Protein AF-A0A5E4KJ39-F1 (afdb_monomer)

pLDDT: mean 72.3, std 11.38, range [36.47, 91.31]

Radius of gyration: 38.6 Å; Cα contacts (8 Å, |Δi|>4): 71; chains: 1; bounding box: 82×32×101 Å

Sequence (157 aa):
MAKGKRGRPRSQKTPERIRRYRTNNPTISMVGTPARKKILDTVRGNRSYGKVFDDIMSGALKPAEEILKTLDEAVKDSQAKDKIIQEKDERIKELESELENRTITCPCVFCGEEMIVFANGPAVEVIRKELKSRGWGHPECRERAKSRRRDGGRMWG

Nearest PDB structures (foldseek):
  8glv-assembly1_Ks  TM=3.005E-01  e=4.485E+00  Chlamydomonas reinhardtii

Foldseek 3Di:
DDDDDDDDPDPDDDDPVVVVVCVVVPDDDDDDDPVRVVLLCQQQPPHDSVVVVVCVVVVVDDSVVSSVVVVVVVVVVVVVVVVVVVVVVVVVVVVVVVQVVQWDWDAQLQPRDIDTDGHDPPCNVVCVVVCVVPRHHDPVSVVVVVVVVVVPPDDDD

Structure (mmCIF, N/CA/C/O backbone):
data_AF-A0A5E4KJ39-F1
#
_entry.id   AF-A0A5E4KJ39-F1
#
loop_
_atom_site.group_PDB
_atom_site.id
_atom_site.type_symbol
_atom_site.label_atom_id
_atom_site.label_alt_id
_atom_site.label_comp_id
_atom_site.label_asym_id
_atom_site.label_entity_id
_atom_site.label_seq_id
_atom_site.pdbx_PDB_ins_code
_atom_site.Cartn_x
_atom_site.Cartn_y
_atom_site.Cartn_z
_atom_site.occupancy
_atom_site.B_iso_or_equiv
_atom_site.auth_seq_id
_atom_site.auth_comp_id
_atom_site.auth_asym_id
_atom_site.auth_atom_id
_atom_site.pdbx_PDB_model_num
ATOM 1 N N . MET A 1 1 ? 36.112 -12.984 35.602 1.00 44.28 1 MET A N 1
ATOM 2 C CA . MET A 1 1 ? 35.010 -12.129 36.104 1.00 44.28 1 MET A CA 1
ATOM 3 C C . MET A 1 1 ? 33.736 -12.966 36.197 1.00 44.28 1 MET A C 1
ATOM 5 O O . MET A 1 1 ? 33.216 -13.382 35.170 1.00 44.28 1 MET A O 1
ATOM 9 N N . ALA A 1 2 ? 33.289 -13.307 37.409 1.00 44.31 2 ALA A N 1
ATOM 10 C CA . ALA A 1 2 ? 32.154 -14.207 37.632 1.00 44.31 2 ALA A CA 1
ATOM 11 C C . ALA A 1 2 ? 30.815 -13.444 37.590 1.00 44.31 2 ALA A C 1
ATOM 13 O O . ALA A 1 2 ? 30.627 -12.470 38.315 1.00 44.31 2 ALA A O 1
ATOM 14 N N . LYS A 1 3 ? 29.874 -13.885 36.743 1.00 49.22 3 LYS A N 1
ATOM 15 C CA . LYS A 1 3 ? 28.508 -13.340 36.670 1.00 49.22 3 LYS A CA 1
ATOM 16 C C . LYS A 1 3 ? 27.693 -13.836 37.872 1.00 49.22 3 LYS A C 1
ATOM 18 O O . LYS A 1 3 ? 27.313 -15.003 37.926 1.00 49.22 3 LYS A O 1
ATOM 23 N N . GLY A 1 4 ? 27.431 -12.948 38.830 1.00 51.03 4 GLY A N 1
ATOM 24 C CA . GLY A 1 4 ? 26.588 -13.225 39.995 1.00 51.03 4 GLY A CA 1
ATOM 25 C C . GLY A 1 4 ? 25.156 -13.602 39.596 1.00 51.03 4 GLY A C 1
ATOM 26 O O . GLY A 1 4 ? 24.489 -12.881 38.851 1.00 51.03 4 GLY A O 1
ATOM 27 N N . LYS A 1 5 ? 24.675 -14.747 40.093 1.00 54.66 5 LYS A N 1
ATOM 28 C CA . LYS A 1 5 ? 23.286 -15.200 39.937 1.00 54.66 5 LYS A CA 1
ATOM 29 C C . LYS A 1 5 ? 22.372 -14.285 40.764 1.00 54.66 5 LYS A C 1
ATOM 31 O O . LYS A 1 5 ? 22.449 -14.288 41.989 1.00 54.66 5 LYS A O 1
ATOM 36 N N . ARG A 1 6 ? 21.501 -13.506 40.110 1.00 58.09 6 ARG A N 1
ATOM 37 C CA . ARG A 1 6 ? 20.459 -12.711 40.785 1.00 58.09 6 ARG A CA 1
ATOM 38 C C . ARG A 1 6 ? 19.444 -13.675 41.408 1.00 58.09 6 ARG A C 1
ATOM 40 O O . ARG A 1 6 ? 18.743 -14.379 40.683 1.00 58.09 6 ARG A O 1
ATOM 47 N N . GLY A 1 7 ? 19.402 -13.748 42.738 1.00 52.62 7 GLY A N 1
ATOM 48 C CA . GLY A 1 7 ? 18.402 -14.533 43.461 1.00 52.62 7 GLY A CA 1
ATOM 49 C C . GLY A 1 7 ? 16.985 -14.076 43.102 1.00 52.62 7 GLY A C 1
ATOM 50 O O . GLY A 1 7 ? 16.731 -12.879 42.976 1.00 52.62 7 GLY A O 1
ATOM 51 N N . ARG A 1 8 ? 16.057 -15.023 42.910 1.00 58.62 8 ARG A N 1
ATOM 52 C CA . ARG A 1 8 ? 14.633 -14.701 42.739 1.00 58.62 8 ARG A CA 1
ATOM 53 C C . ARG A 1 8 ? 14.137 -14.001 44.014 1.00 58.62 8 ARG A C 1
ATOM 55 O O . ARG A 1 8 ? 14.426 -14.504 45.102 1.00 58.62 8 ARG A O 1
ATOM 62 N N . PRO A 1 9 ? 13.402 -12.879 43.921 1.00 61.97 9 PRO A N 1
ATOM 63 C CA . PRO A 1 9 ? 12.840 -12.247 45.107 1.00 61.97 9 PRO A CA 1
ATOM 64 C C . PRO A 1 9 ? 11.917 -13.243 45.821 1.00 61.97 9 PRO A C 1
ATOM 66 O O . PRO A 1 9 ? 11.101 -13.910 45.181 1.00 61.97 9 PRO A O 1
ATOM 69 N N . ARG A 1 10 ? 12.072 -13.371 47.148 1.00 61.47 10 ARG A N 1
ATOM 70 C CA . ARG A 1 10 ? 11.154 -14.146 47.999 1.00 61.47 10 ARG A CA 1
ATOM 71 C C . ARG A 1 10 ? 9.735 -13.657 47.717 1.00 61.47 10 ARG A C 1
ATOM 73 O O . ARG A 1 10 ? 9.493 -12.454 47.791 1.00 61.47 10 ARG A O 1
ATOM 80 N N . SER A 1 11 ? 8.812 -14.567 47.401 1.00 63.06 11 SER A N 1
ATOM 81 C CA . SER A 1 11 ? 7.401 -14.219 47.232 1.00 63.06 11 SER A CA 1
ATOM 82 C C . SER A 1 11 ? 6.917 -13.556 48.520 1.00 63.06 11 SER A C 1
ATOM 84 O O . SER A 1 11 ? 6.782 -14.224 49.549 1.00 63.06 11 SER A O 1
ATOM 86 N N . GLN A 1 12 ? 6.715 -12.241 48.500 1.00 70.56 12 GLN A N 1
ATOM 87 C CA . GLN A 1 12 ? 6.124 -11.548 49.635 1.00 70.56 12 GLN A CA 1
ATOM 88 C C . GLN A 1 12 ? 4.741 -12.161 49.872 1.00 70.56 12 GLN A C 1
ATOM 90 O O . GLN A 1 12 ? 3.916 -12.219 48.956 1.00 70.56 12 GLN A O 1
ATOM 95 N N . LYS A 1 13 ? 4.510 -12.685 51.083 1.00 74.75 13 LYS A N 1
ATOM 96 C CA . LYS A 1 13 ? 3.198 -13.209 51.478 1.00 74.75 13 LYS A CA 1
ATOM 97 C C . LYS A 1 13 ? 2.176 -12.098 51.271 1.00 74.75 13 LYS A C 1
ATOM 99 O O . LYS A 1 13 ? 2.324 -11.010 51.822 1.00 74.75 13 LYS A O 1
ATOM 104 N N . THR A 1 14 ? 1.164 -12.367 50.453 1.00 77.81 14 THR A N 1
ATOM 105 C CA . THR A 1 14 ? 0.115 -11.389 50.174 1.00 77.81 14 THR A CA 1
ATOM 106 C C . THR A 1 14 ? -0.638 -11.088 51.477 1.00 77.81 14 THR A C 1
ATOM 108 O O . THR A 1 14 ? -1.081 -12.035 52.127 1.00 77.81 14 THR A O 1
ATOM 111 N N . PRO A 1 15 ? -0.786 -9.812 51.875 1.00 84.81 15 PRO A N 1
ATOM 112 C CA . PRO A 1 15 ? -1.519 -9.425 53.077 1.00 84.81 15 PRO A CA 1
ATOM 113 C C . PRO A 1 15 ? -2.922 -10.042 53.157 1.00 84.81 15 PRO A C 1
ATOM 115 O O . PRO A 1 15 ? -3.645 -10.086 52.158 1.00 84.81 15 PRO A O 1
ATOM 118 N N . GLU A 1 16 ? -3.345 -10.443 54.359 1.00 83.56 16 GLU A N 1
ATOM 119 C CA . GLU A 1 16 ? -4.618 -11.144 54.601 1.00 83.56 16 GLU A CA 1
ATOM 120 C C . GLU A 1 16 ? -5.837 -10.352 54.096 1.00 83.56 16 GLU A C 1
ATOM 122 O O . GLU A 1 16 ? -6.777 -10.917 53.538 1.00 83.56 16 GLU A O 1
ATOM 127 N N . ARG A 1 17 ? -5.788 -9.016 54.201 1.00 83.94 17 ARG A N 1
ATOM 128 C CA . ARG A 1 17 ? -6.818 -8.107 53.671 1.00 83.94 17 ARG A CA 1
ATOM 129 C C . ARG A 1 17 ? -6.985 -8.238 52.155 1.00 83.94 17 ARG A C 1
ATOM 131 O O . ARG A 1 17 ? -8.108 -8.282 51.664 1.00 83.94 17 ARG A O 1
ATOM 138 N N . ILE A 1 18 ? -5.876 -8.327 51.421 1.00 79.88 18 ILE A N 1
ATOM 139 C CA . ILE A 1 18 ? -5.885 -8.496 49.960 1.00 79.88 18 ILE A CA 1
ATOM 140 C C . ILE A 1 18 ? -6.415 -9.886 49.607 1.00 79.88 18 ILE A C 1
ATOM 142 O O . ILE A 1 18 ? -7.159 -10.039 48.642 1.00 79.88 18 ILE A O 1
ATOM 146 N N . ARG A 1 19 ? -6.076 -10.891 50.417 1.00 79.88 19 ARG A N 1
ATOM 147 C CA . ARG A 1 19 ? -6.578 -12.256 50.272 1.00 79.88 19 ARG A CA 1
ATOM 148 C C . ARG A 1 19 ? -8.102 -12.314 50.407 1.00 79.88 19 ARG A C 1
ATOM 150 O O . ARG A 1 19 ? -8.754 -12.754 49.470 1.00 79.88 19 ARG A O 1
ATOM 157 N N . ARG A 1 20 ? -8.664 -11.770 51.496 1.00 80.88 20 ARG A N 1
ATOM 158 C CA . ARG A 1 20 ? -10.123 -11.675 51.715 1.00 80.88 20 ARG A CA 1
ATOM 159 C C . ARG A 1 20 ? -10.830 -10.924 50.589 1.00 80.88 20 ARG A C 1
ATOM 161 O O . ARG A 1 20 ? -11.865 -11.373 50.112 1.00 80.88 20 ARG A O 1
ATOM 168 N N . TYR A 1 21 ? -10.252 -9.811 50.133 1.00 82.25 21 TYR A N 1
ATOM 169 C CA . TYR A 1 21 ? -10.810 -9.045 49.020 1.00 82.25 21 TYR A CA 1
ATOM 170 C C . TYR A 1 21 ? -10.884 -9.874 47.733 1.00 82.25 21 TYR A C 1
ATOM 172 O O . TYR A 1 21 ? -11.928 -9.883 47.093 1.00 82.25 21 TYR A O 1
ATOM 180 N N . ARG A 1 22 ? -9.816 -10.604 47.384 1.00 78.44 22 ARG A N 1
ATOM 181 C CA . ARG A 1 22 ? -9.782 -11.483 46.201 1.00 78.44 22 ARG A CA 1
ATOM 182 C C . ARG A 1 22 ? -10.728 -12.676 46.313 1.00 78.44 22 ARG A C 1
ATOM 184 O O . ARG A 1 22 ? -11.262 -13.098 45.297 1.00 78.44 22 ARG A O 1
ATOM 191 N N . THR A 1 23 ? -10.942 -13.205 47.517 1.00 80.44 23 THR A N 1
ATOM 192 C CA . THR A 1 23 ? -11.939 -14.262 47.746 1.00 80.44 23 THR A CA 1
ATOM 193 C C . THR A 1 23 ? -13.353 -13.752 47.469 1.00 80.44 23 THR A C 1
ATOM 195 O O . THR A 1 23 ? -14.135 -14.447 46.833 1.00 80.44 23 THR A O 1
ATOM 198 N N . ASN A 1 24 ? -13.660 -12.523 47.893 1.00 82.44 24 ASN A N 1
ATOM 199 C CA . ASN A 1 24 ? -14.982 -11.918 47.706 1.00 82.44 24 ASN A CA 1
ATOM 200 C C . ASN A 1 24 ? -15.163 -11.262 46.324 1.00 82.44 24 ASN A C 1
ATOM 202 O O . ASN A 1 24 ? -16.286 -10.989 45.921 1.00 82.44 24 ASN A O 1
ATOM 206 N N . ASN A 1 25 ? -14.066 -10.996 45.609 1.00 79.19 25 ASN A N 1
ATOM 207 C CA . ASN A 1 25 ? -14.038 -10.382 44.282 1.00 79.19 25 ASN A CA 1
ATOM 208 C C . ASN A 1 25 ? -13.111 -11.215 43.383 1.00 79.19 25 ASN A C 1
ATOM 210 O O . ASN A 1 25 ? -11.956 -10.822 43.156 1.00 79.19 25 ASN A O 1
ATOM 214 N N . PRO A 1 26 ? -13.563 -12.399 42.927 1.00 77.06 26 PRO A N 1
ATOM 215 C CA . PRO A 1 26 ? -12.738 -13.272 42.109 1.00 77.06 26 PRO A CA 1
ATOM 216 C C . PRO A 1 26 ? -12.306 -12.537 40.841 1.00 77.06 26 PRO A C 1
ATOM 218 O O . PRO A 1 26 ? -13.103 -11.900 40.156 1.00 77.06 26 PRO A O 1
ATOM 221 N N . THR A 1 27 ? -11.013 -12.609 40.528 1.00 72.88 27 THR A N 1
ATOM 222 C CA . THR A 1 27 ? -10.492 -12.029 39.290 1.00 72.88 27 THR A CA 1
ATOM 223 C C . THR A 1 27 ? -10.962 -12.886 38.123 1.00 72.88 27 THR A C 1
ATOM 225 O O . THR A 1 27 ? -10.461 -13.991 37.924 1.00 72.88 27 THR A O 1
ATOM 228 N N . ILE A 1 28 ? -11.923 -12.381 37.354 1.00 72.06 28 ILE A N 1
ATOM 229 C CA . ILE A 1 28 ? -12.364 -13.026 36.120 1.00 72.06 28 ILE A CA 1
ATOM 230 C C . ILE A 1 28 ? -11.359 -12.647 35.035 1.00 72.06 28 ILE A C 1
ATOM 232 O O . ILE A 1 28 ? -11.301 -11.502 34.590 1.00 72.06 28 ILE A O 1
ATOM 236 N N . SER A 1 29 ? -10.530 -13.604 34.631 1.00 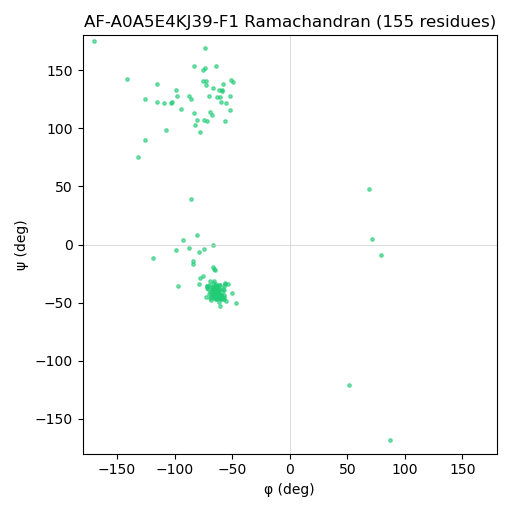66.75 29 SER A N 1
ATOM 237 C CA . SER A 1 29 ? -9.677 -13.464 33.458 1.00 66.75 29 SER A CA 1
ATOM 238 C C . SER A 1 29 ? -10.353 -14.141 32.272 1.00 66.75 29 SER A C 1
ATOM 240 O O . SER A 1 29 ? -10.750 -15.301 32.330 1.00 66.75 29 SER A O 1
ATOM 242 N N . MET A 1 30 ? -10.488 -13.406 31.173 1.00 69.38 30 MET A N 1
ATOM 243 C CA . MET A 1 30 ? -10.907 -13.976 29.900 1.00 69.38 30 MET A CA 1
ATOM 244 C C . MET A 1 30 ? -9.674 -14.106 29.014 1.00 69.38 30 MET A C 1
ATOM 246 O O . MET A 1 30 ? -8.997 -13.117 28.726 1.00 69.38 30 MET A O 1
ATOM 250 N N . VAL A 1 31 ? -9.382 -15.325 28.562 1.00 71.31 31 VAL A N 1
ATOM 251 C CA . VAL A 1 31 ? -8.365 -15.543 27.531 1.00 71.31 31 VAL A CA 1
ATOM 252 C C . VAL A 1 31 ? -8.990 -15.179 26.188 1.00 71.31 31 VAL A C 1
ATOM 254 O O . VAL A 1 31 ? -9.743 -15.948 25.595 1.00 71.31 31 VAL A O 1
ATOM 257 N N . GLY A 1 32 ? -8.732 -13.956 25.732 1.00 71.31 32 GLY A N 1
ATOM 258 C CA . GLY A 1 32 ? -9.137 -13.516 24.402 1.00 71.31 32 GLY A CA 1
ATOM 259 C C . GLY A 1 32 ? -8.238 -14.123 23.326 1.00 71.31 32 GLY A C 1
ATOM 260 O O . GLY A 1 32 ? -7.020 -14.184 23.494 1.00 71.31 32 GLY A O 1
ATOM 261 N N . THR A 1 33 ? -8.816 -14.523 22.190 1.00 82.69 33 THR A N 1
ATOM 262 C CA . THR A 1 33 ? -8.012 -14.787 20.989 1.00 82.69 33 THR A CA 1
ATOM 263 C C . THR A 1 33 ? -7.343 -13.484 20.523 1.00 82.69 33 THR A C 1
ATOM 265 O O . THR A 1 33 ? -7.887 -12.397 20.758 1.00 82.69 33 THR A O 1
ATOM 268 N N . PRO A 1 34 ? -6.197 -13.545 19.820 1.00 80.06 34 PRO A N 1
ATOM 269 C CA . PRO A 1 34 ? -5.531 -12.349 19.298 1.00 80.06 34 PRO A CA 1
ATOM 270 C C . PRO A 1 34 ? -6.455 -11.464 18.449 1.00 80.06 34 PRO A C 1
ATOM 272 O O . PRO A 1 34 ? -6.369 -10.241 18.510 1.00 80.06 34 PRO A O 1
ATOM 275 N N . ALA A 1 35 ? -7.383 -12.079 17.707 1.00 74.50 35 ALA A N 1
ATOM 276 C CA . ALA A 1 35 ? -8.391 -11.376 16.917 1.00 74.50 35 ALA A CA 1
ATOM 277 C C . ALA A 1 35 ? -9.364 -10.561 17.788 1.00 74.50 35 ALA A C 1
ATOM 279 O O . ALA A 1 35 ? -9.588 -9.384 17.521 1.00 74.50 35 ALA A O 1
ATOM 280 N N . ARG A 1 36 ? -9.892 -11.147 18.873 1.00 74.75 36 ARG A N 1
ATOM 281 C CA . ARG A 1 36 ? -10.790 -10.437 19.803 1.00 74.75 36 ARG A CA 1
ATOM 282 C C . ARG A 1 36 ? -10.086 -9.283 20.500 1.00 74.75 36 ARG A C 1
ATOM 284 O O . ARG A 1 36 ? -10.687 -8.231 20.674 1.00 74.75 36 ARG A O 1
ATOM 291 N N . LYS A 1 37 ? -8.811 -9.467 20.855 1.00 80.19 37 LYS A N 1
ATOM 292 C CA . LYS A 1 37 ? -7.999 -8.397 21.438 1.00 80.19 37 LYS A CA 1
ATOM 293 C C . LYS A 1 37 ? -7.848 -7.223 20.470 1.00 80.19 37 LYS A C 1
ATOM 295 O O . LYS A 1 37 ? -8.071 -6.097 20.885 1.00 80.19 37 LYS A O 1
ATOM 300 N N . LYS A 1 38 ? -7.550 -7.488 19.193 1.00 80.69 38 LYS A 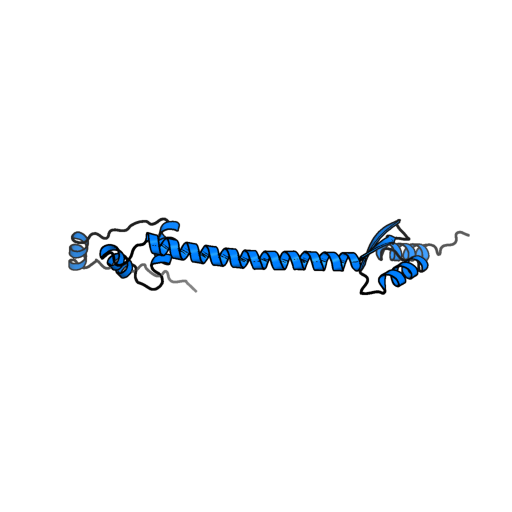N 1
ATOM 301 C CA . LYS A 1 38 ? -7.464 -6.437 18.166 1.00 80.69 38 LYS A CA 1
ATOM 302 C C . LYS A 1 38 ? -8.757 -5.631 18.059 1.00 80.69 38 LYS A C 1
ATOM 304 O O . LYS A 1 38 ? -8.690 -4.415 18.090 1.00 80.69 38 LYS A O 1
ATOM 309 N N . ILE A 1 39 ? -9.912 -6.297 18.009 1.00 79.00 39 ILE A N 1
ATOM 310 C CA . ILE A 1 39 ? -11.219 -5.619 17.945 1.00 79.00 39 ILE A CA 1
ATOM 311 C C . ILE A 1 39 ? -11.435 -4.735 19.179 1.00 79.00 39 ILE A C 1
ATOM 313 O O . ILE A 1 39 ? -11.815 -3.574 19.059 1.00 79.00 39 ILE A O 1
ATOM 317 N N . LEU A 1 40 ? -11.152 -5.268 20.368 1.00 77.69 40 LEU A N 1
ATOM 318 C CA . LEU A 1 40 ? -11.245 -4.515 21.617 1.00 77.69 40 LEU A CA 1
ATOM 319 C C . LEU A 1 40 ? -10.292 -3.317 21.648 1.00 77.69 40 LEU A C 1
ATOM 321 O O . LEU A 1 40 ? -10.677 -2.266 22.143 1.00 77.69 40 LEU A O 1
ATOM 325 N N . ASP A 1 41 ? -9.078 -3.460 21.119 1.00 82.69 41 ASP A N 1
ATOM 326 C CA . ASP A 1 41 ? -8.097 -2.377 21.031 1.00 82.69 41 ASP A CA 1
ATOM 327 C C . ASP A 1 41 ? -8.550 -1.284 20.054 1.00 82.69 41 ASP A C 1
ATOM 329 O O . ASP A 1 41 ? -8.419 -0.101 20.368 1.00 82.69 41 ASP A O 1
ATOM 333 N N . THR A 1 42 ? -9.159 -1.666 18.928 1.00 82.38 42 THR A N 1
ATOM 334 C CA . THR A 1 42 ? -9.760 -0.733 17.967 1.00 82.38 42 THR A CA 1
ATOM 335 C C . THR A 1 42 ? -10.895 0.070 18.604 1.00 82.38 42 THR A C 1
ATOM 337 O O . THR A 1 42 ? -10.883 1.294 18.538 1.00 82.38 42 THR A O 1
ATOM 340 N N . VAL A 1 43 ? -11.836 -0.594 19.284 1.00 79.25 43 VAL A N 1
ATOM 341 C CA . VAL A 1 43 ? -12.967 0.071 19.964 1.00 79.25 43 VAL A CA 1
ATOM 342 C C . VAL A 1 43 ? -12.487 0.929 21.143 1.00 79.25 43 VAL A C 1
ATOM 344 O O . VAL A 1 43 ? -13.005 2.012 21.423 1.00 79.25 43 VAL A O 1
ATOM 347 N N . ARG A 1 44 ? -11.461 0.463 21.859 1.00 83.00 44 ARG A N 1
ATOM 348 C CA . ARG A 1 44 ? -10.900 1.164 23.015 1.00 83.00 44 ARG A CA 1
ATOM 349 C C . ARG A 1 44 ? -10.227 2.475 22.622 1.00 83.00 44 ARG A C 1
ATOM 351 O O . ARG A 1 44 ? -10.400 3.471 23.336 1.00 83.00 44 ARG A O 1
ATOM 358 N N . GLY A 1 45 ? -9.433 2.470 21.552 1.00 82.12 45 GLY A N 1
ATOM 359 C CA . GLY A 1 45 ? -8.554 3.583 21.205 1.00 82.12 45 GLY A CA 1
ATOM 360 C C . GLY A 1 45 ? -7.687 3.992 22.403 1.00 82.12 45 GLY A C 1
ATOM 361 O O . GLY A 1 45 ? -6.978 3.170 22.985 1.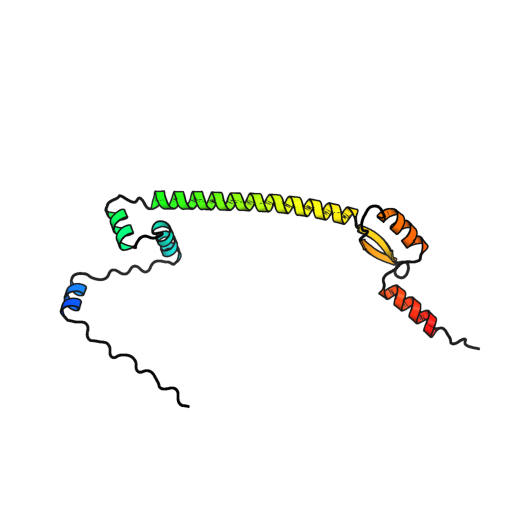00 82.12 45 GLY A O 1
ATOM 362 N N . ASN A 1 46 ? -7.805 5.251 22.835 1.00 85.38 46 ASN A N 1
ATOM 363 C CA . ASN A 1 46 ? -7.023 5.812 23.947 1.00 85.38 46 ASN A CA 1
ATOM 364 C C . ASN A 1 46 ? -7.641 5.611 25.347 1.00 85.38 46 ASN A C 1
ATOM 366 O O . ASN A 1 46 ? -7.047 6.016 26.347 1.00 85.38 46 ASN A O 1
ATOM 370 N N . ARG A 1 47 ? -8.835 5.014 25.461 1.00 84.00 47 ARG A N 1
ATOM 371 C CA . ARG A 1 47 ? -9.520 4.821 26.755 1.00 84.00 47 ARG A CA 1
ATOM 372 C C . ARG A 1 47 ? -8.858 3.716 27.580 1.00 84.00 47 ARG A C 1
ATOM 374 O O . ARG A 1 47 ? -8.009 2.985 27.083 1.00 84.00 47 ARG A O 1
ATOM 381 N N . SER A 1 48 ? -9.213 3.554 28.853 1.00 84.06 48 SER A N 1
ATOM 382 C CA . SER A 1 48 ? -8.882 2.333 29.607 1.00 84.06 48 SER A CA 1
ATOM 383 C C . SER A 1 48 ? -9.928 1.250 29.320 1.00 84.06 48 SER A C 1
ATOM 385 O O . SER A 1 48 ? -11.073 1.581 29.023 1.00 84.06 48 SER A O 1
ATOM 387 N N . TYR A 1 49 ? -9.578 -0.039 29.430 1.00 79.75 49 TYR A N 1
ATOM 388 C CA . TYR A 1 49 ? -10.580 -1.106 29.268 1.00 79.75 49 TYR A CA 1
ATOM 389 C C . TYR A 1 49 ? -11.728 -0.966 30.268 1.00 79.75 49 TYR A C 1
ATOM 391 O O . TYR A 1 49 ? -12.868 -1.167 29.880 1.00 79.75 49 TYR A O 1
ATOM 399 N N . GLY A 1 50 ? -11.438 -0.574 31.516 1.00 80.50 50 GLY A N 1
ATOM 400 C CA . GLY A 1 50 ? -12.470 -0.339 32.530 1.00 80.50 50 GLY A CA 1
ATOM 401 C C . GLY A 1 50 ? -13.507 0.677 32.060 1.00 80.50 50 GLY A C 1
ATOM 402 O O . GLY A 1 50 ? -14.687 0.365 32.043 1.00 80.50 50 GLY A O 1
ATOM 403 N N . LYS A 1 51 ? -13.055 1.823 31.532 1.00 80.94 51 LYS A N 1
ATOM 404 C CA . LYS A 1 51 ? -13.956 2.850 31.000 1.00 80.94 51 LYS A CA 1
ATOM 405 C C . LYS A 1 51 ? -14.777 2.351 29.808 1.00 80.94 51 LYS A C 1
ATOM 407 O O . LYS A 1 51 ? -15.957 2.636 29.727 1.00 80.94 51 LYS A O 1
ATOM 412 N N . VAL A 1 52 ? -14.174 1.566 28.914 1.00 82.56 52 VAL A N 1
ATOM 413 C CA . VAL A 1 52 ? -14.902 0.959 27.785 1.00 82.56 52 VAL A CA 1
ATOM 414 C C . VAL A 1 52 ? -15.965 -0.023 28.279 1.00 82.56 52 VAL A C 1
ATOM 416 O O . VAL A 1 52 ? -17.069 -0.032 27.751 1.00 82.56 52 VAL A O 1
ATOM 419 N N . PHE A 1 53 ? -15.663 -0.834 29.295 1.00 80.06 53 PHE A N 1
ATOM 420 C CA . PHE A 1 53 ? -16.649 -1.727 29.902 1.00 80.06 53 PHE A CA 1
ATOM 421 C C . PHE A 1 53 ? -17.772 -0.950 30.589 1.00 80.06 53 PHE A C 1
ATOM 423 O O . PHE A 1 53 ? -18.929 -1.305 30.394 1.00 80.06 53 PHE A O 1
ATOM 430 N N . ASP A 1 54 ? -17.461 0.119 31.320 1.00 83.69 54 ASP A N 1
ATOM 431 C CA . ASP A 1 54 ? -18.470 0.983 31.939 1.00 83.69 54 ASP A CA 1
ATOM 432 C C . ASP A 1 54 ? -19.366 1.642 30.875 1.00 83.69 54 ASP A C 1
ATOM 434 O O . ASP A 1 54 ? -20.589 1.659 31.015 1.00 83.69 54 ASP A O 1
ATOM 438 N N . ASP A 1 55 ? -18.785 2.107 29.765 1.00 82.81 55 ASP A N 1
ATOM 439 C CA . ASP A 1 55 ? -19.513 2.698 28.634 1.00 82.81 55 ASP A CA 1
ATOM 440 C C . ASP A 1 55 ? -20.413 1.654 27.924 1.00 82.81 55 ASP A C 1
ATOM 442 O O . ASP A 1 55 ? -21.529 1.967 27.505 1.00 82.81 55 ASP A O 1
ATOM 446 N N . ILE A 1 56 ? -19.965 0.395 27.820 1.00 82.25 56 ILE A N 1
ATOM 447 C CA . ILE A 1 56 ? -20.764 -0.722 27.280 1.00 82.25 56 ILE A CA 1
ATOM 448 C C . ILE A 1 56 ? -21.915 -1.073 28.229 1.00 82.25 56 ILE A C 1
ATOM 450 O O . ILE A 1 56 ? -23.055 -1.215 27.794 1.00 82.25 56 ILE A O 1
ATOM 454 N N . MET A 1 57 ? -21.631 -1.208 29.526 1.00 80.69 57 MET A N 1
ATOM 455 C CA . MET A 1 57 ? -22.623 -1.595 30.536 1.00 80.69 57 MET A CA 1
ATOM 456 C C . MET A 1 57 ? -23.669 -0.501 30.768 1.00 80.69 57 MET A C 1
ATOM 458 O O . MET A 1 57 ? -24.825 -0.808 31.045 1.00 80.69 57 MET A O 1
ATOM 462 N N . SER A 1 58 ? -23.284 0.768 30.619 1.00 85.12 58 SER A N 1
ATOM 463 C CA . SER A 1 58 ? -24.199 1.916 30.659 1.00 85.12 58 SER A CA 1
ATOM 464 C C . SER A 1 58 ? -24.983 2.120 29.358 1.00 85.12 58 SER A C 1
ATOM 466 O O . SER A 1 58 ? -25.864 2.976 29.307 1.00 85.12 58 SER A O 1
ATOM 468 N N . GLY A 1 59 ? -24.686 1.351 28.303 1.00 77.06 59 GLY A N 1
ATOM 469 C CA . GLY A 1 59 ? -25.332 1.469 26.995 1.00 77.06 59 GLY A CA 1
ATOM 470 C C . GLY A 1 59 ? -24.946 2.729 26.212 1.00 77.06 59 GLY A C 1
ATOM 471 O O . GLY A 1 59 ? -25.481 2.956 25.127 1.00 77.06 59 GLY A O 1
ATOM 472 N N . ALA A 1 60 ? -24.006 3.529 26.726 1.00 74.44 60 ALA A N 1
ATOM 473 C CA . ALA A 1 60 ? -23.449 4.693 26.041 1.00 74.44 60 ALA A CA 1
ATOM 474 C C . ALA A 1 60 ? -22.646 4.297 24.791 1.00 74.44 60 ALA A C 1
ATOM 476 O O . ALA A 1 60 ? -22.449 5.109 23.887 1.00 74.44 60 ALA A O 1
ATOM 477 N N . LEU A 1 61 ? -22.197 3.042 24.734 1.00 72.25 61 LEU A N 1
ATOM 478 C CA . LEU A 1 61 ? -21.388 2.503 23.657 1.00 72.25 61 LEU A CA 1
ATOM 479 C C . LEU A 1 61 ? -22.042 1.252 23.082 1.00 72.25 61 LEU A C 1
ATOM 481 O O . LEU A 1 61 ? -22.315 0.290 23.798 1.00 72.25 61 LEU A O 1
ATOM 485 N N . LYS A 1 62 ? -22.270 1.264 21.767 1.00 77.75 62 LYS A N 1
ATOM 486 C CA . LYS A 1 62 ? -22.770 0.120 21.003 1.00 77.75 62 LYS A CA 1
ATOM 487 C C . LYS A 1 62 ? -21.627 -0.441 20.159 1.00 77.75 62 LYS A C 1
ATOM 489 O O . LYS A 1 62 ? -21.368 0.077 19.071 1.00 77.75 62 LYS A O 1
ATOM 494 N N . PRO A 1 63 ? -20.952 -1.511 20.615 1.00 70.31 63 PRO A N 1
ATOM 495 C CA . PRO A 1 63 ? -19.733 -2.004 19.976 1.00 70.31 63 PRO A CA 1
ATOM 496 C C . PRO A 1 63 ? -19.914 -2.347 18.495 1.00 70.31 63 PRO A C 1
ATOM 498 O O . PRO A 1 63 ? -19.008 -2.133 17.701 1.00 70.31 63 PRO A O 1
ATOM 501 N N . ALA A 1 64 ? -21.092 -2.844 18.108 1.00 71.44 64 ALA A N 1
ATOM 502 C CA . ALA A 1 64 ? -21.382 -3.207 16.724 1.00 71.44 64 ALA A CA 1
ATOM 503 C C . ALA A 1 64 ? -21.360 -1.998 15.769 1.00 71.44 64 ALA A C 1
ATOM 505 O O . ALA A 1 64 ? -20.818 -2.098 14.673 1.00 71.44 64 ALA A O 1
ATOM 506 N N . GLU A 1 65 ? -21.903 -0.853 16.187 1.00 74.69 65 GLU A N 1
ATOM 507 C CA . GLU A 1 65 ? -21.963 0.356 15.353 1.00 74.69 65 GLU A CA 1
ATOM 508 C C . GLU A 1 65 ? -20.574 0.992 15.189 1.00 74.69 65 GLU A C 1
ATOM 510 O O . GLU A 1 65 ? -20.226 1.474 14.113 1.00 74.69 65 GLU A O 1
ATOM 515 N N . GLU A 1 66 ? -19.754 0.962 16.241 1.00 71.62 66 GLU A N 1
ATOM 516 C CA . GLU A 1 66 ? -18.387 1.497 16.211 1.00 71.62 66 GLU A CA 1
ATOM 517 C C . GLU A 1 66 ? -17.461 0.612 15.360 1.00 71.62 66 GLU A C 1
ATOM 519 O O . GLU A 1 66 ? -16.673 1.125 14.567 1.00 71.62 66 GLU A O 1
ATOM 524 N N . ILE A 1 67 ? -17.626 -0.716 15.424 1.00 73.31 67 ILE A N 1
ATOM 525 C CA . ILE A 1 67 ? -16.907 -1.657 14.552 1.00 73.31 67 ILE A CA 1
ATOM 526 C C . ILE A 1 67 ? -17.252 -1.408 13.078 1.00 73.31 67 ILE A C 1
ATOM 528 O O . ILE A 1 67 ? -16.344 -1.336 12.252 1.00 73.31 67 ILE A O 1
ATOM 532 N N . LEU A 1 68 ? -18.531 -1.225 12.739 1.00 73.88 68 LEU A N 1
ATOM 533 C CA . LEU A 1 68 ? -18.949 -0.953 11.358 1.00 73.88 68 LEU A CA 1
ATOM 534 C C . LEU A 1 68 ? -18.318 0.332 10.806 1.00 73.88 68 LEU A C 1
ATOM 536 O O . LEU A 1 68 ? -17.772 0.309 9.708 1.00 73.88 68 LEU A O 1
ATOM 540 N N . LYS A 1 69 ? -18.273 1.410 11.598 1.00 76.94 69 LYS A N 1
ATOM 541 C CA . LYS A 1 69 ? -17.606 2.659 11.192 1.00 76.94 69 LYS A CA 1
ATOM 542 C C . LYS A 1 69 ? -16.121 2.460 10.893 1.00 76.94 69 LYS A C 1
ATOM 544 O O . LYS A 1 69 ? -15.634 2.925 9.869 1.00 76.94 69 LYS A O 1
ATOM 549 N N . THR A 1 70 ? -15.414 1.728 11.755 1.00 76.31 70 THR A N 1
ATOM 550 C CA . THR A 1 70 ? -13.980 1.459 11.546 1.00 76.31 70 THR A CA 1
ATOM 551 C C . THR A 1 70 ? -13.720 0.589 10.315 1.00 76.31 70 THR A C 1
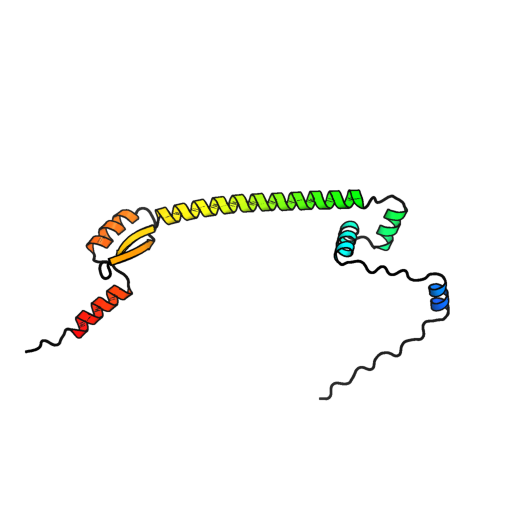ATOM 553 O O . THR A 1 70 ? -12.698 0.748 9.649 1.00 76.31 70 THR A O 1
ATOM 556 N N . LEU A 1 71 ? -14.648 -0.313 9.982 1.00 74.69 71 LEU A N 1
ATOM 557 C CA . LEU A 1 71 ? -14.576 -1.112 8.762 1.00 74.69 71 LEU A CA 1
ATOM 558 C C . LEU A 1 71 ? -14.826 -0.252 7.519 1.00 74.69 71 LEU A C 1
ATOM 560 O O . LEU A 1 71 ? -14.077 -0.373 6.554 1.00 74.69 71 LEU A O 1
ATOM 564 N N . ASP A 1 72 ? -15.807 0.650 7.553 1.00 78.06 72 ASP A N 1
ATOM 565 C CA . ASP A 1 72 ? -16.092 1.567 6.443 1.00 78.06 72 ASP A CA 1
ATOM 566 C C . ASP A 1 72 ? -14.909 2.503 6.150 1.00 78.06 72 ASP A C 1
ATOM 568 O O . ASP A 1 72 ? -14.589 2.767 4.990 1.00 78.06 72 ASP A O 1
ATOM 572 N N . GLU A 1 73 ? -14.229 2.989 7.189 1.00 77.56 73 GLU A N 1
ATOM 573 C CA . GLU A 1 73 ? -13.000 3.780 7.056 1.00 77.56 73 GLU A CA 1
ATOM 574 C C . GLU A 1 73 ? -11.867 2.957 6.423 1.00 77.56 73 GLU A C 1
ATOM 576 O O . GLU A 1 73 ? -11.256 3.394 5.448 1.00 77.56 73 GLU A O 1
ATOM 581 N N . ALA A 1 74 ? -11.649 1.722 6.884 1.00 75.19 74 ALA A N 1
ATOM 582 C CA . ALA A 1 74 ? -10.631 0.835 6.320 1.00 75.19 74 ALA A CA 1
ATOM 583 C C . ALA A 1 74 ? -10.903 0.451 4.850 1.00 75.19 74 ALA A C 1
ATOM 585 O O . ALA A 1 74 ? -9.968 0.285 4.057 1.00 75.19 74 ALA A O 1
ATOM 586 N N . VAL A 1 75 ? -12.176 0.316 4.465 1.00 78.62 75 VAL A N 1
ATOM 587 C CA . VAL A 1 75 ? -12.576 0.070 3.072 1.00 78.62 75 VAL A CA 1
ATOM 588 C C . VAL A 1 75 ? -12.268 1.289 2.203 1.00 78.62 75 VAL A C 1
ATOM 590 O O . VAL A 1 75 ? -11.718 1.122 1.115 1.00 78.62 75 VAL A O 1
ATOM 593 N N . LYS A 1 76 ? -12.535 2.509 2.683 1.00 79.44 76 LYS A N 1
ATOM 594 C CA . LYS A 1 76 ? -12.189 3.747 1.959 1.00 79.44 76 LYS A CA 1
ATOM 595 C C . LYS A 1 76 ? -10.681 3.889 1.755 1.00 79.44 76 LYS A C 1
ATOM 597 O O . LYS A 1 76 ? -10.250 4.212 0.650 1.00 79.44 76 LYS A O 1
ATOM 602 N N . ASP A 1 77 ? -9.884 3.584 2.776 1.00 74.25 77 ASP A N 1
ATOM 603 C CA . ASP A 1 77 ? -8.420 3.595 2.6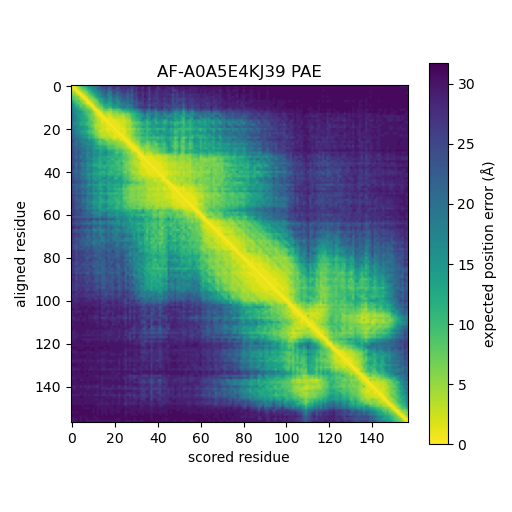75 1.00 74.25 77 ASP A CA 1
ATOM 604 C C . ASP A 1 77 ? -7.902 2.565 1.665 1.00 74.25 77 ASP A C 1
ATOM 606 O O . ASP A 1 77 ? -6.922 2.810 0.958 1.00 74.25 77 ASP A O 1
ATOM 610 N N . SER A 1 78 ? -8.558 1.407 1.581 1.00 73.06 78 SER A N 1
ATOM 611 C CA . SER A 1 78 ? -8.212 0.366 0.608 1.00 73.06 78 SER A CA 1
ATOM 612 C C . SER A 1 78 ? -8.552 0.811 -0.815 1.00 73.06 78 SER A C 1
ATOM 614 O O . SER A 1 78 ? -7.689 0.773 -1.685 1.00 73.06 78 SER A O 1
ATOM 616 N N . GLN A 1 79 ? -9.742 1.378 -1.027 1.00 77.31 79 GLN A N 1
ATOM 617 C CA . GLN A 1 79 ? -10.140 1.944 -2.320 1.00 77.31 79 GLN A CA 1
ATOM 618 C C . GLN A 1 79 ? -9.226 3.094 -2.770 1.00 77.31 79 GLN A C 1
ATOM 620 O O . GLN A 1 79 ? -8.960 3.248 -3.961 1.00 77.31 79 GLN A O 1
ATOM 625 N N . ALA A 1 80 ? -8.725 3.911 -1.839 1.00 77.62 80 ALA A N 1
ATOM 626 C CA . ALA A 1 80 ? -7.754 4.957 -2.150 1.00 77.62 80 ALA A CA 1
ATOM 627 C C . ALA A 1 80 ? -6.415 4.371 -2.629 1.00 77.62 80 ALA A C 1
ATOM 629 O O . ALA A 1 80 ? -5.817 4.893 -3.569 1.00 77.62 80 ALA A O 1
ATOM 630 N N . LYS A 1 81 ? -5.959 3.265 -2.028 1.00 77.19 81 LYS A N 1
ATOM 631 C CA . LYS A 1 81 ? -4.754 2.551 -2.476 1.00 77.19 81 LYS A CA 1
ATOM 632 C C . LYS A 1 81 ? -4.943 1.923 -3.852 1.00 77.19 81 LYS A C 1
ATOM 634 O O . LYS A 1 81 ? -4.025 2.006 -4.661 1.00 77.19 81 LYS A O 1
ATOM 639 N N . ASP A 1 82 ? -6.117 1.368 -4.135 1.00 82.06 82 ASP A N 1
ATOM 640 C CA . ASP A 1 82 ? -6.414 0.760 -5.435 1.00 82.06 82 ASP A CA 1
ATOM 641 C C . ASP A 1 82 ? -6.348 1.789 -6.574 1.00 82.06 82 ASP A C 1
ATOM 643 O O . ASP A 1 82 ? -5.784 1.501 -7.628 1.00 82.06 82 ASP A O 1
ATOM 647 N N . LYS A 1 83 ? -6.813 3.025 -6.341 1.00 85.75 83 LYS A N 1
ATOM 648 C CA . LYS A 1 83 ? -6.663 4.132 -7.307 1.00 85.75 83 LYS A CA 1
ATOM 649 C C . LYS A 1 83 ? -5.197 4.458 -7.600 1.00 85.75 83 LYS A C 1
ATOM 651 O O . LYS A 1 83 ? -4.822 4.619 -8.753 1.00 85.75 83 LYS A O 1
ATOM 656 N N . ILE A 1 84 ? -4.355 4.496 -6.565 1.00 85.19 84 ILE A N 1
ATOM 657 C CA . ILE A 1 84 ? -2.913 4.750 -6.720 1.00 85.19 84 ILE A CA 1
ATOM 658 C C . ILE A 1 84 ? -2.238 3.621 -7.511 1.00 85.19 84 ILE A C 1
ATOM 660 O O . ILE A 1 84 ? -1.298 3.867 -8.265 1.00 85.19 84 ILE A O 1
ATOM 664 N N . ILE A 1 85 ? -2.678 2.374 -7.324 1.00 85.44 85 ILE A N 1
ATOM 665 C CA . ILE A 1 85 ? -2.157 1.229 -8.080 1.00 85.44 85 ILE A CA 1
ATOM 666 C C . ILE A 1 85 ? -2.532 1.366 -9.558 1.00 85.44 85 ILE A C 1
ATOM 668 O O . ILE A 1 85 ? -1.651 1.250 -10.404 1.00 85.44 85 ILE A O 1
ATOM 672 N N . GLN A 1 86 ? -3.786 1.712 -9.862 1.00 89.44 86 GLN A N 1
ATOM 673 C CA . GLN A 1 86 ? -4.241 1.931 -11.239 1.00 89.44 86 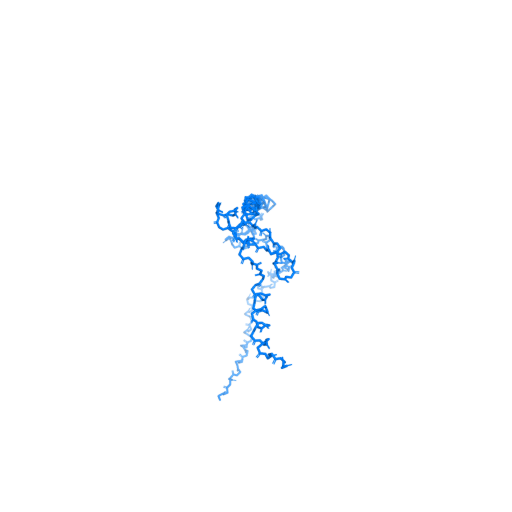GLN A CA 1
ATOM 674 C C . GLN A 1 86 ? -3.426 3.017 -11.957 1.00 89.44 86 GLN A C 1
ATOM 676 O O . GLN A 1 86 ? -2.941 2.779 -13.060 1.00 89.44 86 GLN A O 1
ATOM 681 N N . GLU A 1 87 ? -3.188 4.164 -11.313 1.00 88.81 87 GLU A N 1
ATOM 682 C CA . GLU A 1 87 ? -2.355 5.238 -11.882 1.00 88.81 87 GLU A CA 1
ATOM 683 C C . GLU A 1 87 ? -0.913 4.779 -12.165 1.00 88.81 87 GLU A C 1
ATOM 685 O O . GLU A 1 87 ? -0.304 5.156 -13.169 1.00 88.81 87 GLU A O 1
ATOM 690 N N . LYS A 1 88 ? -0.341 3.942 -11.291 1.00 90.62 88 LYS A N 1
ATOM 691 C CA . LYS A 1 88 ? 1.007 3.391 -11.493 1.00 90.62 88 LYS A CA 1
ATOM 692 C C . LYS A 1 88 ? 1.057 2.395 -12.643 1.00 90.62 88 LYS A C 1
ATOM 694 O O . LYS A 1 88 ? 2.019 2.428 -13.408 1.00 90.62 88 LYS A O 1
ATOM 699 N N . ASP A 1 89 ? 0.048 1.543 -12.772 1.00 90.62 89 ASP A N 1
ATOM 700 C CA . ASP A 1 89 ? -0.036 0.564 -13.856 1.00 90.62 89 ASP A CA 1
ATOM 701 C C . ASP A 1 89 ? -0.161 1.257 -15.221 1.00 90.62 89 ASP A C 1
ATOM 703 O O . ASP A 1 89 ? 0.474 0.841 -16.192 1.00 90.62 89 ASP A O 1
ATOM 707 N N . GLU A 1 90 ? -0.918 2.354 -15.303 1.00 90.38 90 GLU A N 1
ATOM 708 C CA . GLU A 1 90 ? -0.993 3.190 -16.507 1.00 90.38 90 GLU A CA 1
ATOM 709 C C . GLU A 1 90 ? 0.363 3.819 -16.847 1.00 90.38 90 GLU A C 1
ATOM 711 O O . GLU A 1 90 ? 0.805 3.764 -17.997 1.00 90.38 90 GLU A O 1
ATOM 716 N N . ARG A 1 91 ? 1.079 4.337 -15.841 1.00 91.31 91 ARG A N 1
ATOM 717 C CA . ARG A 1 91 ? 2.408 4.924 -16.042 1.00 91.31 91 ARG A CA 1
ATOM 718 C C . ARG A 1 91 ? 3.451 3.900 -16.494 1.00 91.31 91 ARG A C 1
ATOM 720 O O . ARG A 1 91 ? 4.327 4.239 -17.287 1.00 91.31 91 ARG A O 1
ATOM 727 N N . ILE A 1 92 ? 3.378 2.663 -16.001 1.00 88.12 92 ILE A N 1
ATOM 728 C CA . ILE A 1 92 ? 4.263 1.573 -16.436 1.00 88.12 92 ILE A CA 1
ATOM 729 C C . ILE A 1 92 ? 4.028 1.263 -17.914 1.00 88.12 92 ILE A C 1
ATOM 731 O O . ILE A 1 92 ? 4.994 1.226 -18.671 1.00 88.12 92 ILE A O 1
ATOM 735 N N . LYS A 1 93 ? 2.767 1.138 -18.345 1.00 90.31 93 LYS A N 1
ATOM 736 C CA . LYS A 1 93 ? 2.433 0.893 -19.759 1.00 90.31 93 LYS A CA 1
ATOM 737 C C . LYS A 1 93 ? 2.960 1.990 -20.682 1.00 90.31 93 LYS A C 1
ATOM 739 O O . LYS A 1 93 ? 3.473 1.703 -21.761 1.00 90.31 93 LYS A O 1
ATOM 744 N N . GLU A 1 94 ? 2.861 3.249 -20.261 1.00 86.81 94 GLU A N 1
ATOM 745 C CA . GLU A 1 94 ? 3.408 4.378 -21.019 1.00 86.81 94 GLU A CA 1
ATOM 746 C C . GLU A 1 94 ? 4.935 4.259 -21.173 1.00 86.81 94 GLU A C 1
ATOM 748 O O . GLU A 1 94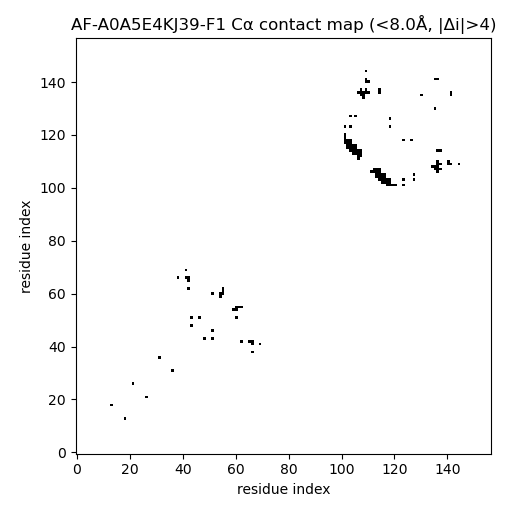 ? 5.458 4.357 -22.283 1.00 86.81 94 GLU A O 1
ATOM 753 N N . LEU A 1 95 ? 5.652 3.949 -20.089 1.00 83.56 95 LEU A N 1
ATOM 754 C CA . LEU A 1 95 ? 7.107 3.761 -20.110 1.00 83.56 95 LEU A CA 1
ATOM 755 C C . LEU A 1 95 ? 7.548 2.552 -20.945 1.00 83.56 95 LEU A C 1
ATOM 757 O O . LEU A 1 95 ? 8.572 2.625 -21.624 1.00 83.56 95 LEU A O 1
ATOM 761 N N . GLU A 1 96 ? 6.790 1.457 -20.913 1.00 83.88 96 GLU A N 1
ATOM 762 C CA . GLU A 1 96 ? 7.025 0.290 -21.767 1.00 83.88 96 GLU A CA 1
ATOM 763 C C . GLU A 1 96 ? 6.902 0.669 -23.247 1.00 83.88 96 GLU A C 1
ATOM 765 O O . GLU A 1 96 ? 7.804 0.371 -24.030 1.00 83.88 96 GLU A O 1
ATOM 770 N N . SER A 1 97 ? 5.872 1.437 -23.619 1.00 78.25 97 SER A N 1
ATOM 771 C CA . SER A 1 97 ? 5.713 1.930 -24.994 1.00 78.25 97 SER A CA 1
ATOM 772 C C . SER A 1 97 ? 6.836 2.892 -25.418 1.00 78.25 97 SER A C 1
ATOM 774 O O . SER A 1 97 ? 7.310 2.856 -26.556 1.00 78.25 97 SER A O 1
ATOM 776 N N . GLU A 1 98 ? 7.337 3.733 -24.505 1.00 78.44 98 GLU A N 1
ATOM 777 C CA . GLU A 1 98 ? 8.504 4.581 -24.770 1.00 78.44 98 GLU A CA 1
ATOM 778 C C . GLU A 1 98 ? 9.784 3.764 -24.983 1.00 78.44 98 GLU A C 1
ATOM 780 O O . GLU A 1 98 ? 10.617 4.129 -25.818 1.00 78.44 98 GLU A O 1
ATOM 785 N N . LEU A 1 99 ? 9.965 2.675 -24.232 1.00 73.69 99 LEU A N 1
ATOM 786 C CA . LEU A 1 99 ? 11.100 1.765 -24.376 1.00 73.69 99 LEU A CA 1
ATOM 787 C C . LEU A 1 99 ? 11.046 1.003 -25.698 1.00 73.69 99 LEU A C 1
ATOM 789 O O . LEU A 1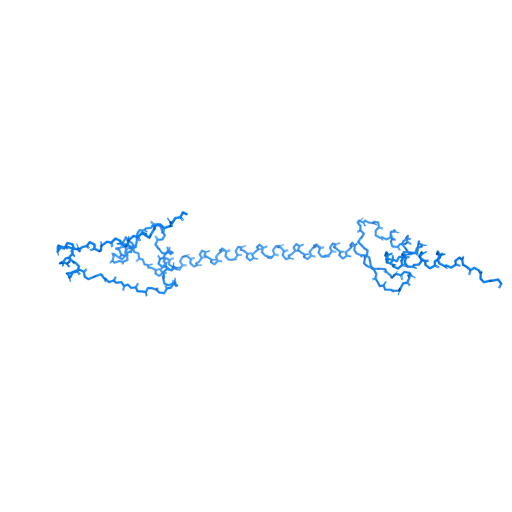 99 ? 12.067 0.917 -26.383 1.00 73.69 99 LEU A O 1
ATOM 793 N N . GLU A 1 100 ? 9.876 0.508 -26.095 1.00 69.75 100 GLU A N 1
ATOM 794 C CA . GLU A 1 100 ? 9.677 -0.112 -27.408 1.00 69.75 100 GLU A CA 1
ATOM 795 C C . GLU A 1 100 ? 10.053 0.859 -28.533 1.00 69.75 100 GLU A C 1
ATOM 797 O O . GLU A 1 100 ? 10.849 0.523 -29.407 1.00 69.75 100 GLU A O 1
ATOM 802 N N . ASN A 1 101 ? 9.619 2.118 -28.446 1.00 68.94 101 ASN A N 1
ATOM 803 C CA . ASN A 1 101 ? 9.976 3.147 -29.427 1.00 68.94 101 ASN A CA 1
ATOM 804 C C . ASN A 1 101 ? 11.478 3.501 -29.450 1.00 68.94 101 ASN A C 1
ATOM 806 O O . ASN A 1 101 ? 11.979 4.029 -30.445 1.00 68.94 101 ASN A O 1
ATOM 810 N N . ARG A 1 102 ? 12.216 3.228 -28.367 1.00 67.19 102 ARG A N 1
ATOM 811 C CA . ARG A 1 102 ? 13.663 3.485 -28.247 1.00 67.19 102 ARG A CA 1
ATOM 812 C C . ARG A 1 102 ? 14.523 2.249 -28.499 1.00 67.19 102 ARG A C 1
ATOM 814 O O . ARG A 1 102 ? 15.749 2.367 -28.506 1.00 67.19 102 ARG A O 1
ATOM 821 N N . THR A 1 103 ? 13.933 1.074 -28.697 1.00 67.38 103 THR A N 1
ATOM 822 C CA . THR A 1 103 ? 14.684 -0.164 -28.921 1.00 67.38 103 THR A CA 1
ATOM 823 C C . THR A 1 103 ? 14.765 -0.493 -30.405 1.00 67.38 103 THR A C 1
ATOM 825 O O . THR A 1 103 ? 13.797 -0.446 -31.155 1.00 67.38 103 THR A O 1
ATOM 828 N N . ILE A 1 104 ? 15.972 -0.824 -30.854 1.00 70.06 104 ILE A N 1
ATOM 829 C CA . ILE A 1 104 ? 16.242 -1.286 -32.211 1.00 70.06 104 ILE A CA 1
ATOM 830 C C . ILE A 1 104 ? 16.737 -2.713 -32.110 1.00 70.06 104 ILE A C 1
ATOM 832 O O . ILE A 1 104 ? 17.778 -2.964 -31.505 1.00 70.06 104 ILE A O 1
ATOM 836 N N . THR A 1 105 ? 16.047 -3.629 -32.777 1.00 70.69 105 THR A N 1
ATOM 837 C CA . THR A 1 105 ? 16.580 -4.961 -33.043 1.00 70.69 105 THR A CA 1
ATOM 838 C C . THR A 1 105 ? 17.390 -4.948 -34.339 1.00 70.69 105 THR A C 1
ATOM 840 O O . THR A 1 105 ? 16.947 -4.451 -35.391 1.00 70.69 105 THR A O 1
ATOM 843 N N . CYS A 1 106 ? 18.623 -5.445 -34.264 1.00 69.88 106 CYS A N 1
ATOM 844 C CA . CYS A 1 106 ? 19.483 -5.652 -35.425 1.00 69.88 106 CYS A CA 1
ATOM 845 C C . CYS A 1 106 ? 20.297 -6.952 -35.306 1.00 69.88 106 CYS A C 1
ATOM 847 O O . CYS A 1 106 ? 20.762 -7.281 -34.217 1.00 69.88 106 CYS A O 1
ATOM 849 N N . PRO A 1 107 ? 20.502 -7.695 -36.410 1.00 73.88 107 PRO A N 1
ATOM 850 C CA . PRO A 1 107 ? 21.312 -8.907 -36.386 1.00 73.88 107 PRO A CA 1
ATOM 851 C C . PRO A 1 107 ? 22.804 -8.575 -36.246 1.00 73.88 107 PRO A C 1
ATOM 853 O O . PRO A 1 107 ? 23.316 -7.636 -36.862 1.00 73.88 107 PRO A O 1
ATOM 856 N N . CYS A 1 108 ? 23.518 -9.370 -35.456 1.00 76.44 108 CYS A N 1
ATOM 857 C CA . CYS A 1 108 ? 24.962 -9.302 -35.291 1.00 76.44 108 CYS A CA 1
ATOM 858 C C . CYS A 1 108 ? 25.675 -9.776 -36.563 1.00 76.44 108 CYS A C 1
ATOM 860 O O . CYS A 1 108 ? 25.468 -10.896 -37.023 1.00 76.44 108 CYS A O 1
ATOM 862 N N . VAL A 1 109 ? 26.603 -8.973 -37.089 1.00 76.62 109 VAL A N 1
ATOM 863 C CA . VAL A 1 109 ? 27.347 -9.303 -38.321 1.00 76.62 109 VAL A CA 1
ATOM 864 C C . VAL A 1 109 ? 28.286 -10.511 -38.153 1.00 76.62 109 VAL A C 1
ATOM 866 O O . VAL A 1 109 ? 28.681 -11.129 -39.137 1.00 76.62 109 VAL A O 1
ATOM 869 N N . PHE A 1 110 ? 28.643 -10.876 -36.919 1.00 75.00 110 PHE A N 1
ATOM 870 C CA . PHE A 1 110 ? 29.585 -11.968 -36.648 1.00 75.00 110 PHE A CA 1
ATOM 871 C C . PHE A 1 110 ? 28.924 -13.315 -36.330 1.00 75.00 110 PHE A C 1
ATOM 873 O O . PHE A 1 110 ? 29.494 -14.345 -36.679 1.00 75.00 110 PHE A O 1
ATOM 880 N N . CYS A 1 111 ? 27.781 -13.325 -35.635 1.00 79.50 111 CYS A N 1
ATOM 881 C CA . CYS A 1 111 ? 27.093 -14.562 -35.236 1.00 79.50 111 CYS A CA 1
ATOM 882 C C . CYS A 1 111 ? 25.678 -14.706 -35.811 1.00 79.50 111 CYS A C 1
ATOM 884 O O . CYS A 1 111 ? 25.118 -15.792 -35.733 1.00 79.50 111 CYS A O 1
ATOM 886 N N . GLY A 1 112 ? 25.102 -13.652 -36.393 1.00 73.44 112 GLY A N 1
ATOM 887 C CA . GLY A 1 112 ? 23.742 -13.662 -36.938 1.00 73.44 112 GLY A CA 1
ATOM 888 C C . GLY A 1 112 ? 22.624 -13.505 -35.902 1.00 73.44 112 GLY A C 1
ATOM 889 O O . GLY A 1 112 ? 21.484 -13.295 -36.296 1.00 73.44 112 GLY A O 1
ATOM 890 N N . GLU A 1 113 ? 22.931 -13.558 -34.603 1.00 80.50 113 GLU A N 1
ATOM 891 C CA . GLU A 1 113 ? 21.943 -13.408 -33.524 1.00 80.50 113 GLU A CA 1
ATOM 892 C C . GLU A 1 113 ? 21.467 -11.960 -33.364 1.00 80.50 113 GLU A C 1
ATOM 894 O O . GLU A 1 113 ? 22.199 -11.011 -33.658 1.00 80.50 113 GLU A O 1
ATOM 899 N N . GLU A 1 114 ? 20.238 -11.789 -32.882 1.00 75.75 114 GLU A N 1
ATOM 900 C CA . GLU A 1 114 ? 19.630 -10.476 -32.684 1.00 75.75 114 GLU A CA 1
ATOM 901 C C . GLU A 1 114 ? 20.232 -9.734 -31.488 1.00 75.75 114 GLU A C 1
ATOM 903 O O . GLU A 1 114 ? 20.425 -10.286 -30.408 1.00 75.75 114 GLU A O 1
ATOM 908 N N . MET A 1 115 ? 20.483 -8.443 -31.681 1.00 68.19 115 MET A N 1
ATOM 909 C CA . MET A 1 115 ? 20.932 -7.520 -30.650 1.00 68.19 115 MET A CA 1
ATOM 910 C C . MET A 1 115 ? 19.877 -6.458 -30.407 1.00 68.19 115 MET A C 1
ATOM 912 O O . MET A 1 115 ? 19.334 -5.887 -31.356 1.00 68.19 115 MET A O 1
ATOM 916 N N . ILE A 1 116 ? 19.661 -6.144 -29.134 1.00 72.56 116 ILE A N 1
ATOM 917 C CA . ILE A 1 116 ? 18.822 -5.028 -28.710 1.00 72.56 116 ILE A CA 1
ATOM 918 C C . ILE A 1 116 ? 19.730 -3.821 -28.487 1.00 72.56 116 ILE A C 1
ATOM 920 O O . ILE A 1 116 ? 20.613 -3.833 -27.629 1.00 72.56 116 ILE A O 1
ATOM 924 N N . VAL A 1 117 ? 19.519 -2.772 -29.274 1.00 69.12 117 VAL A N 1
ATOM 925 C CA . VAL A 1 117 ? 20.218 -1.495 -29.143 1.00 69.12 117 VAL A CA 1
ATOM 926 C C . VAL A 1 117 ? 19.234 -0.459 -28.622 1.00 69.12 117 VAL A C 1
ATOM 928 O O . VAL A 1 117 ? 18.218 -0.187 -29.255 1.00 69.12 117 VAL A O 1
ATOM 931 N N . PHE A 1 118 ? 19.553 0.141 -27.478 1.00 66.88 118 PHE A N 1
ATOM 932 C CA . PHE A 1 118 ? 18.798 1.264 -26.933 1.00 66.88 118 PHE A CA 1
ATOM 933 C C . PHE A 1 118 ? 19.285 2.552 -27.597 1.00 66.88 118 PHE A C 1
ATOM 935 O O . PHE A 1 118 ? 20.439 2.952 -27.430 1.00 66.88 118 PHE A O 1
ATOM 942 N N . ALA A 1 119 ? 18.427 3.188 -28.384 1.00 62.75 119 ALA A N 1
ATOM 943 C CA . ALA A 1 119 ? 18.716 4.451 -29.035 1.00 62.75 119 ALA A CA 1
ATOM 944 C C . ALA A 1 119 ? 18.036 5.595 -28.274 1.00 62.75 119 ALA A C 1
ATOM 946 O O . ALA A 1 119 ? 16.821 5.630 -28.087 1.00 62.75 119 ALA A O 1
ATOM 947 N N . ASN A 1 120 ? 18.841 6.560 -27.838 1.00 61.81 120 ASN A N 1
ATOM 948 C CA . ASN A 1 120 ? 18.337 7.759 -27.185 1.00 61.81 120 ASN A CA 1
ATOM 949 C C . ASN A 1 120 ? 17.883 8.766 -28.258 1.00 61.81 120 ASN A C 1
ATOM 951 O O . ASN A 1 120 ? 18.711 9.431 -28.880 1.00 61.81 120 ASN A O 1
ATOM 955 N N . GLY A 1 121 ? 16.569 8.882 -28.471 1.00 59.44 121 GLY A N 1
ATOM 956 C CA . GLY A 1 121 ? 15.953 9.945 -29.279 1.00 59.44 121 GLY A CA 1
ATOM 957 C C . GLY A 1 121 ? 15.853 9.671 -30.793 1.00 59.44 121 GLY A C 1
ATOM 958 O O . GLY A 1 121 ? 16.084 8.551 -31.238 1.00 59.44 121 GLY A O 1
ATOM 959 N N . PRO A 1 122 ? 15.521 10.685 -31.621 1.00 57.94 122 PRO A N 1
ATOM 960 C CA . PRO A 1 122 ? 15.179 10.532 -33.048 1.00 57.94 122 PRO A CA 1
ATOM 961 C C . PRO A 1 122 ? 16.337 10.058 -33.949 1.00 57.94 122 PRO A C 1
ATOM 963 O O . PRO A 1 122 ? 16.160 9.854 -35.147 1.00 57.94 122 PRO A O 1
ATOM 966 N N . ALA A 1 123 ? 17.527 9.838 -33.387 1.00 56.09 123 ALA A N 1
ATOM 967 C CA . ALA A 1 123 ? 18.681 9.289 -34.090 1.00 56.09 123 ALA A CA 1
ATOM 968 C C . ALA A 1 123 ? 18.577 7.774 -34.363 1.00 56.09 123 ALA A C 1
ATOM 970 O O . ALA A 1 123 ? 19.454 7.226 -35.026 1.00 56.09 123 ALA A O 1
ATOM 971 N N . VAL A 1 124 ? 17.522 7.099 -33.886 1.00 60.50 124 VAL A N 1
ATOM 972 C CA . VAL A 1 124 ? 17.255 5.655 -34.048 1.00 60.50 124 VAL A CA 1
ATOM 973 C C . VAL A 1 124 ? 17.456 5.184 -35.496 1.00 60.50 124 VAL A C 1
ATOM 975 O O . VAL A 1 124 ? 18.197 4.234 -35.746 1.00 60.50 124 VAL A O 1
ATOM 978 N N . GLU A 1 125 ? 16.856 5.863 -36.476 1.00 59.00 125 GLU A N 1
ATOM 979 C CA . GLU A 1 125 ? 16.935 5.457 -37.888 1.00 59.00 125 GLU A CA 1
ATOM 980 C C . GLU A 1 125 ? 18.316 5.695 -38.514 1.00 59.00 125 GLU A C 1
ATOM 982 O O . GLU A 1 125 ? 18.791 4.887 -39.320 1.00 59.00 125 GLU A O 1
ATOM 987 N N . VAL A 1 126 ? 18.980 6.783 -38.118 1.00 61.03 126 VAL A N 1
ATOM 988 C CA . VAL A 1 126 ? 20.333 7.134 -38.573 1.00 61.03 126 VAL A CA 1
ATOM 989 C C . VAL A 1 126 ? 21.341 6.136 -38.012 1.00 61.03 126 VAL A C 1
ATOM 991 O O . VAL A 1 126 ? 22.151 5.588 -38.759 1.00 61.03 126 VAL A O 1
ATOM 994 N N . ILE A 1 127 ? 21.221 5.816 -36.721 1.00 62.75 127 ILE A N 1
ATOM 995 C CA . ILE A 1 127 ? 21.995 4.780 -36.041 1.00 62.75 127 ILE A CA 1
ATOM 996 C C . ILE A 1 127 ? 21.737 3.434 -36.725 1.00 62.75 127 ILE A C 1
ATOM 998 O O . ILE A 1 127 ? 22.686 2.766 -37.108 1.00 62.75 127 ILE A O 1
ATOM 1002 N N . ARG A 1 128 ? 20.488 3.052 -37.016 1.00 61.44 128 ARG A N 1
ATOM 1003 C CA . ARG A 1 128 ? 20.180 1.788 -37.712 1.00 61.44 128 ARG A CA 1
ATOM 1004 C C . ARG A 1 128 ? 20.874 1.657 -39.076 1.00 61.44 128 ARG A C 1
ATOM 1006 O O . ARG A 1 128 ? 21.327 0.562 -39.414 1.00 61.44 128 ARG A O 1
ATOM 1013 N N . LYS A 1 129 ? 20.965 2.741 -39.858 1.00 62.12 129 LYS A N 1
ATOM 1014 C CA . LYS A 1 129 ? 21.667 2.759 -41.158 1.00 62.12 129 LYS A CA 1
ATOM 1015 C C . LYS A 1 129 ? 23.193 2.721 -41.000 1.00 62.12 129 LYS A C 1
ATOM 1017 O O . LYS A 1 129 ? 23.842 1.925 -41.674 1.00 62.12 129 LYS A O 1
ATOM 1022 N N . GLU A 1 130 ? 23.752 3.511 -40.086 1.00 61.78 130 GLU A N 1
ATOM 1023 C CA . GLU A 1 130 ? 25.195 3.548 -39.782 1.00 61.78 130 GLU A CA 1
ATOM 1024 C C . GLU A 1 130 ? 25.709 2.242 -39.144 1.00 61.78 130 GLU A C 1
ATOM 1026 O O . GLU A 1 130 ? 26.802 1.768 -39.451 1.00 61.78 130 GLU A O 1
ATOM 1031 N N . LEU A 1 131 ? 24.913 1.604 -38.282 1.00 66.19 131 LEU A N 1
ATOM 1032 C CA . LEU A 1 131 ? 25.255 0.327 -37.646 1.00 66.19 131 LEU A CA 1
ATOM 1033 C C . LEU A 1 131 ? 25.396 -0.798 -38.679 1.00 66.19 131 LEU A C 1
ATOM 1035 O O . LEU A 1 131 ? 26.318 -1.613 -38.585 1.00 66.19 131 LEU A O 1
ATOM 1039 N N . LYS A 1 132 ? 24.512 -0.817 -39.687 1.00 62.22 132 LYS A N 1
ATOM 1040 C CA . LYS A 1 132 ? 24.563 -1.779 -40.797 1.00 62.22 132 LYS A CA 1
ATOM 1041 C C . LYS A 1 132 ? 25.787 -1.570 -41.693 1.00 62.22 132 LYS A C 1
ATOM 1043 O O . LYS A 1 132 ? 26.367 -2.556 -42.136 1.00 62.22 132 LYS A O 1
ATOM 1048 N N . SER A 1 133 ? 26.203 -0.326 -41.943 1.00 61.12 133 SER A N 1
ATOM 1049 C CA . SER A 1 133 ? 27.347 -0.030 -42.822 1.00 61.12 133 SER A CA 1
ATOM 1050 C C . SER A 1 133 ? 28.708 -0.258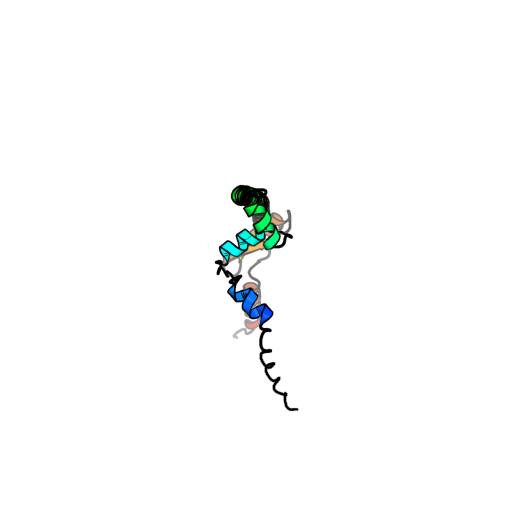 -42.153 1.00 61.12 133 SER A C 1
ATOM 1052 O O . SER A 1 133 ? 29.671 -0.610 -42.830 1.00 61.12 133 SER A O 1
ATOM 1054 N N . ARG A 1 134 ? 28.805 -0.102 -40.825 1.00 62.41 134 ARG A N 1
ATOM 1055 C CA . ARG A 1 134 ? 30.076 -0.182 -40.078 1.00 62.41 134 ARG A CA 1
ATOM 1056 C C . ARG A 1 134 ? 30.429 -1.563 -39.512 1.00 62.41 134 ARG A C 1
ATOM 1058 O O . ARG A 1 134 ? 31.436 -1.679 -38.813 1.00 62.41 134 ARG A O 1
ATOM 1065 N N . GLY A 1 135 ? 29.640 -2.603 -39.787 1.00 61.78 135 GLY A N 1
ATOM 1066 C CA . GLY A 1 135 ? 29.953 -3.973 -39.356 1.00 61.78 135 GLY A CA 1
ATOM 1067 C C . GLY A 1 135 ? 29.853 -4.181 -37.840 1.00 61.78 135 GLY A C 1
ATOM 1068 O O . GLY A 1 135 ? 30.776 -4.710 -37.218 1.00 61.78 135 GLY A O 1
ATOM 1069 N N . TRP A 1 136 ? 28.763 -3.715 -37.225 1.00 68.94 136 TRP A N 1
ATOM 1070 C CA . TRP A 1 136 ? 28.525 -3.880 -35.788 1.00 68.94 136 TRP A CA 1
ATOM 1071 C C . TRP A 1 136 ? 28.099 -5.308 -35.414 1.00 68.94 136 TRP A C 1
ATOM 1073 O O . TRP A 1 136 ? 27.457 -6.023 -36.177 1.00 68.94 136 TRP A O 1
ATOM 1083 N N . GLY A 1 137 ? 28.445 -5.724 -34.201 1.00 68.94 137 GLY A N 1
ATOM 1084 C CA . GLY A 1 137 ? 28.095 -7.026 -33.641 1.00 68.94 137 GLY A CA 1
ATOM 1085 C C . GLY A 1 137 ? 28.429 -7.077 -32.154 1.00 68.94 137 GLY A C 1
ATOM 1086 O O . GLY A 1 137 ? 29.007 -6.115 -31.637 1.00 68.94 137 GLY A O 1
ATOM 1087 N N . HIS A 1 138 ? 28.076 -8.174 -31.475 1.00 73.94 138 HIS A N 1
ATOM 1088 C CA . HIS A 1 138 ? 28.288 -8.312 -30.034 1.00 73.94 138 HIS A CA 1
ATOM 1089 C C . HIS A 1 138 ? 29.734 -7.946 -29.656 1.00 73.94 138 HIS A C 1
ATOM 1091 O O . HIS A 1 138 ? 30.660 -8.337 -30.381 1.00 73.94 138 HIS A O 1
ATOM 1097 N N . PRO A 1 139 ? 29.959 -7.241 -28.528 1.00 69.69 139 PRO A N 1
ATOM 1098 C CA . PRO A 1 139 ? 31.303 -6.887 -28.071 1.00 69.69 139 PRO A CA 1
ATOM 1099 C C . PRO A 1 139 ? 32.243 -8.099 -28.045 1.00 69.69 139 PRO A C 1
ATOM 1101 O O . PRO A 1 139 ? 33.368 -8.037 -28.538 1.00 69.69 139 PRO A O 1
ATOM 1104 N N . GLU A 1 140 ? 31.732 -9.238 -27.584 1.00 77.38 140 GLU A N 1
ATOM 1105 C CA . GLU A 1 140 ? 32.453 -10.509 -27.518 1.00 77.38 140 GLU A CA 1
ATOM 1106 C C . GLU A 1 140 ? 32.792 -11.075 -28.901 1.00 77.38 140 GLU A C 1
ATOM 1108 O O . GLU A 1 140 ? 33.919 -11.515 -29.145 1.00 77.38 140 GLU A O 1
ATOM 1113 N N . CYS A 1 141 ? 31.846 -11.028 -29.844 1.00 75.69 141 CYS A N 1
ATOM 1114 C CA . CYS A 1 141 ? 32.091 -11.483 -31.208 1.00 75.69 141 CYS A CA 1
ATOM 1115 C C . CYS A 1 141 ? 33.128 -10.605 -31.919 1.00 75.69 141 CYS A C 1
ATOM 1117 O O . CYS A 1 141 ? 33.969 -11.114 -32.664 1.00 75.69 141 CYS A O 1
ATOM 1119 N N . ARG A 1 142 ? 33.113 -9.294 -31.650 1.00 71.06 142 ARG A N 1
ATOM 1120 C CA . ARG A 1 142 ? 34.088 -8.345 -32.190 1.00 71.06 142 ARG A CA 1
ATOM 1121 C C . ARG A 1 142 ? 35.492 -8.602 -31.640 1.00 71.06 142 ARG A C 1
ATOM 1123 O O . ARG A 1 142 ? 36.451 -8.576 -32.409 1.00 71.06 142 ARG A O 1
ATOM 1130 N N . GLU A 1 143 ? 35.630 -8.879 -30.345 1.00 73.19 143 GLU A N 1
ATOM 1131 C CA . GLU A 1 143 ? 36.922 -9.223 -29.737 1.00 73.19 143 GLU A CA 1
ATOM 1132 C C . GLU A 1 143 ? 37.452 -10.579 -30.232 1.00 73.19 143 GLU A C 1
ATOM 1134 O O . GLU A 1 143 ? 38.624 -10.682 -30.603 1.00 73.19 143 GLU A O 1
ATOM 1139 N N . ARG A 1 144 ? 36.582 -11.588 -30.389 1.00 73.38 144 ARG A N 1
ATOM 1140 C CA . ARG A 1 144 ? 36.939 -12.892 -30.984 1.00 73.38 144 ARG A CA 1
ATOM 1141 C C . ARG A 1 144 ? 37.412 -12.771 -32.441 1.00 73.38 144 ARG A C 1
ATOM 1143 O O . ARG A 1 144 ? 38.303 -13.501 -32.870 1.00 73.38 144 ARG A O 1
ATOM 1150 N N . ALA A 1 145 ? 36.846 -11.847 -33.218 1.00 67.81 145 ALA A N 1
ATOM 1151 C CA . ALA A 1 145 ? 37.304 -11.580 -34.583 1.00 67.81 145 ALA A CA 1
ATOM 1152 C C . ALA A 1 145 ? 38.682 -10.889 -34.619 1.00 67.81 145 ALA A C 1
ATOM 1154 O O . ALA A 1 145 ? 39.488 -11.160 -35.512 1.00 67.81 145 ALA A O 1
ATOM 1155 N N . LYS A 1 146 ? 38.982 -10.016 -33.646 1.00 68.06 146 LYS A N 1
ATOM 1156 C CA . LYS A 1 146 ? 40.289 -9.345 -33.530 1.00 68.06 146 LYS A CA 1
ATOM 1157 C C . LYS A 1 146 ? 41.404 -10.289 -33.078 1.00 68.06 146 LYS A C 1
ATOM 1159 O O . LYS A 1 146 ? 42.529 -10.116 -33.542 1.00 68.06 146 LYS A O 1
ATOM 1164 N N . SER A 1 147 ? 41.127 -11.250 -32.194 1.00 64.56 147 SER A N 1
ATOM 1165 C CA . SER A 1 147 ? 42.130 -12.234 -31.755 1.00 64.56 147 SER A CA 1
ATOM 1166 C C . SER A 1 147 ? 42.549 -13.159 -32.901 1.00 64.56 147 SER A C 1
ATOM 1168 O O . SER A 1 147 ? 43.737 -13.277 -33.179 1.00 64.56 147 SER A O 1
ATOM 1170 N N . ARG A 1 148 ? 41.591 -13.664 -33.694 1.00 58.88 148 ARG A N 1
ATOM 1171 C CA . ARG A 1 148 ? 41.874 -14.484 -34.891 1.00 58.88 148 ARG A CA 1
ATOM 1172 C C . ARG A 1 148 ? 42.782 -13.801 -35.920 1.00 58.88 148 ARG A C 1
ATOM 1174 O O . ARG A 1 148 ? 43.569 -14.474 -36.575 1.00 58.88 148 ARG A O 1
ATOM 1181 N N . ARG A 1 149 ? 42.695 -12.473 -36.068 1.00 57.06 149 ARG A N 1
ATOM 1182 C CA . ARG A 1 149 ? 43.590 -11.708 -36.959 1.00 57.06 149 ARG A CA 1
ATOM 1183 C C . ARG A 1 149 ? 44.998 -11.526 -36.393 1.00 57.06 149 ARG A C 1
ATOM 1185 O O . ARG A 1 149 ? 45.926 -11.367 -37.176 1.00 57.06 149 ARG A O 1
ATOM 1192 N N . ARG A 1 150 ? 45.164 -11.536 -35.067 1.00 53.78 150 ARG A N 1
ATOM 1193 C CA . ARG A 1 150 ? 46.485 -11.461 -34.422 1.00 53.78 150 ARG A CA 1
ATOM 1194 C C . ARG A 1 150 ? 47.207 -12.806 -34.433 1.00 53.78 150 ARG A C 1
ATOM 1196 O O . ARG A 1 150 ? 48.416 -12.825 -34.623 1.00 53.78 150 ARG A O 1
ATOM 1203 N N . ASP A 1 151 ? 46.468 -13.906 -34.330 1.00 53.53 151 ASP A N 1
ATOM 1204 C CA . ASP A 1 151 ? 47.049 -15.254 -34.307 1.00 53.53 151 ASP A CA 1
ATOM 1205 C C . ASP A 1 151 ? 47.335 -15.825 -35.714 1.00 53.53 151 ASP A C 1
ATOM 1207 O O . ASP A 1 151 ? 48.091 -16.781 -35.858 1.00 53.53 151 ASP A O 1
ATOM 1211 N N . GLY A 1 152 ? 46.790 -15.210 -36.774 1.00 48.78 152 GLY A N 1
ATOM 1212 C CA . GLY A 1 152 ? 47.006 -15.591 -38.180 1.00 48.78 152 GLY A CA 1
ATOM 1213 C C . GLY A 1 152 ? 48.312 -15.089 -38.816 1.00 48.78 152 GLY A C 1
ATOM 1214 O O . GLY A 1 152 ? 48.499 -15.236 -40.020 1.00 48.78 152 GLY A O 1
ATOM 1215 N N . GLY A 1 153 ? 49.220 -14.497 -38.035 1.00 46.56 153 GLY A N 1
ATOM 1216 C CA . GLY A 1 153 ? 50.532 -14.012 -38.478 1.00 46.56 153 GLY A CA 1
ATOM 1217 C C . GLY A 1 153 ? 51.636 -15.077 -38.482 1.00 46.56 153 GLY A C 1
ATOM 1218 O O . GLY A 1 153 ? 52.762 -14.784 -38.093 1.00 46.56 153 GLY A O 1
ATOM 1219 N N . ARG A 1 154 ? 51.338 -16.314 -38.888 1.00 44.31 154 ARG A N 1
ATOM 1220 C CA . ARG A 1 154 ? 52.352 -17.279 -39.341 1.00 44.31 154 ARG A CA 1
ATOM 1221 C C . ARG A 1 154 ? 51.952 -17.767 -40.725 1.00 44.31 154 ARG A C 1
ATOM 1223 O O . ARG A 1 154 ? 51.216 -18.741 -40.864 1.00 44.31 154 ARG A O 1
ATOM 1230 N N . MET A 1 155 ? 52.435 -17.037 -41.733 1.00 37.28 155 MET A N 1
ATOM 1231 C CA . MET A 1 155 ? 52.587 -17.559 -43.088 1.00 37.28 155 MET A CA 1
ATOM 1232 C C . MET A 1 155 ? 53.373 -18.866 -42.985 1.00 37.28 155 MET A C 1
ATOM 1234 O O . MET A 1 155 ? 54.512 -18.875 -42.519 1.00 37.28 155 MET A O 1
ATOM 1238 N N . TRP A 1 156 ? 52.731 -19.966 -43.360 1.00 44.22 156 TRP A N 1
ATOM 1239 C CA . TRP A 1 156 ? 53.446 -21.156 -43.792 1.00 44.22 156 TRP A CA 1
ATOM 1240 C C . TRP A 1 156 ? 54.154 -20.795 -45.104 1.00 44.22 156 TRP A C 1
ATOM 1242 O O . TRP A 1 156 ? 53.572 -20.079 -45.925 1.00 44.22 156 TRP A O 1
ATOM 1252 N N . GLY A 1 157 ? 55.428 -21.181 -45.201 1.00 36.47 157 GLY A N 1
ATOM 1253 C CA . GLY A 1 157 ? 56.294 -20.938 -46.359 1.00 36.47 157 GLY A CA 1
ATOM 1254 C C . GLY A 1 157 ? 55.895 -21.713 -47.603 1.00 36.47 157 GLY A C 1
ATOM 1255 O O . GLY A 1 157 ? 55.033 -22.615 -47.498 1.00 36.47 157 GLY A O 1
#

Solvent-accessible surface area (backbone atoms only — not comparable to full-atom values): 9640 Å² total; per-residue (Å²): 138,84,84,79,82,81,75,77,78,76,82,74,78,76,54,68,70,60,49,54,50,42,71,78,49,67,83,85,80,78,92,66,54,74,67,57,47,51,54,50,49,64,75,39,62,90,56,53,71,66,57,49,50,50,33,43,75,71,61,80,41,59,68,70,63,56,51,52,53,55,49,55,53,53,50,51,56,48,56,55,50,52,54,55,49,53,56,49,54,54,52,47,54,52,52,51,53,52,48,58,74,27,50,42,82,46,63,17,72,74,79,62,51,79,40,84,41,82,34,87,62,92,51,46,65,58,49,56,55,50,43,68,74,69,68,45,47,53,72,67,53,53,52,54,54,53,50,56,63,64,71,62,76,67,81,77,131

Secondary structure (DSSP, 8-state):
------PPPP-PPPPHHHHHHHHHS--------HHHHHHHHHHHTTS-HHHHHHHHHTTS--HHHHHHHHHHHHHHHHHHHHHHHHHHHHHHHHHHHHHHHHEEEEE-TTT--EEEEE--STTHHHHHHHHHHTT---HHHHHHHHHHHHHT-----

Mean predicted aligned error: 18.45 Å